Protein AF-A0A1R4EZK6-F1 (afdb_monomer)

Radius of gyration: 29.75 Å; Cα contacts (8 Å, |Δi|>4): 148; chains: 1; bounding box: 50×52×102 Å

Foldseek 3Di:
DDDDDDDPVPPPPDPPPDDPPDDDDPVLVVVLLVLLLVLLLVLLVQLLVQQPDDDPPDSVSLVVSLVSLLVSLLVSVLRHPLVSLVVQQVVSLVNNVCCQCDPPPRDRSQPPDPSSVSSSNSRNVSSVSSSPDDPVVNDPPDPPPPDPVVVVVVVVVVPPPPDDDDDD

Structure (mmCIF, N/CA/C/O backbone):
data_AF-A0A1R4EZK6-F1
#
_entry.id   AF-A0A1R4EZK6-F1
#
loop_
_atom_site.group_PDB
_atom_site.id
_atom_site.type_symbol
_atom_site.label_atom_id
_atom_site.label_alt_id
_atom_site.label_comp_id
_atom_site.label_asym_id
_atom_site.label_entity_id
_atom_site.label_seq_id
_atom_site.pdbx_PDB_ins_code
_atom_site.Cartn_x
_atom_site.Cartn_y
_atom_site.Cartn_z
_atom_site.occupancy
_atom_site.B_iso_or_equiv
_atom_site.auth_seq_id
_atom_site.auth_comp_id
_atom_site.auth_asym_id
_atom_site.auth_atom_id
_atom_site.pdbx_PDB_model_num
ATOM 1 N N . MET A 1 1 ? -15.844 2.586 77.040 1.00 46.09 1 MET A N 1
ATOM 2 C CA . MET A 1 1 ? -14.804 2.397 76.003 1.00 46.09 1 MET A CA 1
ATOM 3 C C . MET A 1 1 ? -15.143 1.120 75.261 1.00 46.09 1 MET A C 1
ATOM 5 O O . MET A 1 1 ? -14.785 0.048 75.721 1.00 46.09 1 MET A O 1
ATOM 9 N N . GLU A 1 2 ? -15.892 1.224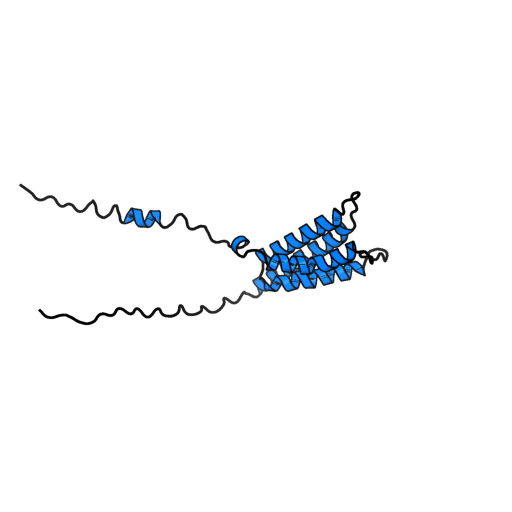 74.169 1.00 50.31 2 GLU A N 1
ATOM 10 C CA . GLU A 1 2 ? -16.394 0.065 73.429 1.00 50.31 2 GLU A CA 1
ATOM 11 C C . GLU A 1 2 ? -16.052 0.295 71.957 1.00 50.31 2 GLU A C 1
ATOM 13 O O . GLU A 1 2 ? -16.548 1.224 71.321 1.00 50.31 2 GLU A O 1
ATOM 18 N N . ARG A 1 3 ? -15.057 -0.448 71.459 1.00 56.94 3 ARG A N 1
ATOM 19 C CA . ARG A 1 3 ? -14.581 -0.340 70.078 1.00 56.94 3 ARG A CA 1
ATOM 20 C C . ARG A 1 3 ? -15.549 -1.111 69.189 1.00 56.94 3 ARG A C 1
ATOM 22 O O . ARG A 1 3 ? -15.630 -2.328 69.291 1.00 56.94 3 ARG A O 1
ATOM 29 N N . SER A 1 4 ? -16.253 -0.388 68.325 1.00 63.69 4 SER A N 1
ATOM 30 C CA . SER A 1 4 ? -17.093 -0.943 67.265 1.00 63.69 4 SER A CA 1
ATOM 31 C C . SER A 1 4 ? -16.211 -1.568 66.173 1.00 63.69 4 SER A C 1
ATOM 33 O O . SER A 1 4 ? -15.374 -0.858 65.605 1.00 63.69 4 SER A O 1
ATOM 35 N N . PRO A 1 5 ? -16.342 -2.873 65.876 1.00 66.88 5 PRO A N 1
ATOM 36 C CA . PRO A 1 5 ? -15.685 -3.487 64.739 1.00 66.88 5 PRO A CA 1
ATOM 37 C C . PRO A 1 5 ? -16.647 -3.556 63.545 1.00 66.88 5 PRO A C 1
ATOM 39 O O . PRO A 1 5 ? -17.819 -3.895 63.686 1.00 66.88 5 PRO A O 1
ATOM 42 N N . GLY A 1 6 ? -16.112 -3.324 62.348 1.00 63.56 6 GLY A N 1
ATOM 43 C CA . GLY A 1 6 ? -16.688 -3.887 61.128 1.00 63.56 6 GLY A CA 1
ATOM 44 C C . GLY A 1 6 ? -17.491 -2.924 60.262 1.00 63.56 6 GLY A C 1
ATOM 45 O O . GLY A 1 6 ? -18.719 -2.915 60.266 1.00 63.56 6 GLY A O 1
ATOM 46 N N . ARG A 1 7 ? -16.786 -2.234 59.366 1.00 63.12 7 ARG A N 1
ATOM 47 C CA . ARG A 1 7 ? -17.284 -2.056 57.999 1.00 63.12 7 ARG A CA 1
ATOM 48 C C . ARG A 1 7 ? -16.101 -2.015 57.050 1.00 63.12 7 ARG A C 1
ATOM 50 O O . ARG A 1 7 ? -15.662 -0.966 56.593 1.00 63.12 7 ARG A O 1
ATOM 57 N N . ASP A 1 8 ? -15.579 -3.208 56.808 1.00 56.78 8 ASP A N 1
ATOM 58 C CA . ASP A 1 8 ? -14.656 -3.478 55.721 1.00 56.78 8 ASP A CA 1
ATOM 59 C C . ASP A 1 8 ? -15.461 -3.344 54.422 1.00 56.78 8 ASP A C 1
ATOM 61 O O . ASP A 1 8 ? -16.138 -4.261 53.956 1.00 56.78 8 ASP A O 1
ATOM 65 N N . GLY A 1 9 ? -15.514 -2.115 53.911 1.00 56.22 9 GLY A N 1
ATOM 66 C CA . GLY A 1 9 ? -16.151 -1.753 52.654 1.00 56.22 9 GLY A CA 1
ATOM 67 C C . GLY A 1 9 ? -15.312 -2.234 51.480 1.00 56.22 9 GLY A C 1
ATOM 68 O O . GLY A 1 9 ? -14.912 -1.429 50.641 1.00 56.22 9 GLY A O 1
ATOM 69 N N . SER A 1 10 ? -15.054 -3.541 51.425 1.00 54.91 10 SER A N 1
ATOM 70 C CA . SER A 1 10 ? -14.530 -4.228 50.254 1.00 54.91 10 SER A CA 1
ATOM 71 C C . SER A 1 10 ? -15.614 -4.181 49.180 1.00 54.91 10 SER A C 1
ATOM 73 O O . SER A 1 10 ? -16.432 -5.085 49.013 1.00 54.91 10 SER A O 1
ATOM 75 N N . ARG A 1 11 ? -15.681 -3.041 48.484 1.00 58.78 11 ARG A N 1
ATOM 76 C CA . ARG A 1 11 ? -16.341 -2.936 47.188 1.00 58.78 11 ARG A CA 1
ATOM 77 C C . ARG A 1 11 ? -15.566 -3.864 46.272 1.00 58.78 11 ARG A C 1
ATOM 79 O O . ARG A 1 11 ? -14.567 -3.459 45.684 1.00 58.78 11 ARG A O 1
ATOM 86 N N . ALA A 1 12 ? -16.016 -5.114 46.209 1.00 57.38 12 ALA A N 1
ATOM 87 C CA . ALA A 1 12 ? -15.625 -6.060 45.189 1.00 57.38 12 ALA A CA 1
ATOM 88 C C . ALA A 1 12 ? -15.692 -5.321 43.850 1.00 57.38 12 ALA A C 1
ATOM 90 O O . ALA A 1 12 ? -16.763 -4.911 43.396 1.00 57.38 12 ALA A O 1
ATOM 91 N N . HIS A 1 13 ? -14.517 -5.054 43.288 1.00 57.34 13 HIS A N 1
ATOM 92 C CA . HIS A 1 13 ? -14.359 -4.496 41.964 1.00 57.34 13 HIS A CA 1
ATOM 93 C C . HIS A 1 13 ? -14.877 -5.577 41.019 1.00 57.34 13 HIS A C 1
ATOM 95 O O . HIS A 1 13 ? -14.152 -6.508 40.677 1.00 57.34 13 HIS A O 1
ATOM 101 N N . ALA A 1 14 ? -16.177 -5.532 40.719 1.00 59.84 14 ALA A N 1
ATOM 102 C CA . ALA A 1 14 ? -16.771 -6.405 39.727 1.00 59.84 14 ALA A CA 1
ATOM 103 C C . ALA A 1 14 ? -15.928 -6.235 38.455 1.00 59.84 14 ALA A C 1
ATOM 105 O O . ALA A 1 14 ? -15.780 -5.091 38.009 1.00 59.84 14 ALA A O 1
ATOM 106 N N . PRO A 1 15 ? -15.313 -7.306 37.914 1.00 60.03 15 PRO A N 1
ATOM 107 C CA . PRO A 1 15 ? -14.584 -7.199 36.664 1.00 60.03 15 PRO A CA 1
ATOM 108 C C . PRO A 1 15 ? -15.582 -6.648 35.657 1.00 60.03 15 PRO A C 1
ATOM 110 O O . PRO A 1 15 ? -16.639 -7.246 35.452 1.00 60.03 15 PRO A O 1
ATOM 113 N N . ALA A 1 16 ? -15.302 -5.446 35.149 1.00 63.72 16 ALA A N 1
ATOM 114 C CA . ALA A 1 16 ? -16.116 -4.793 34.142 1.00 63.72 16 ALA A CA 1
ATOM 115 C C . ALA A 1 16 ? -16.324 -5.815 33.025 1.00 63.72 16 ALA A C 1
ATOM 117 O O . ALA A 1 16 ? -15.372 -6.165 32.333 1.00 63.72 16 ALA A O 1
ATOM 118 N N . GLY A 1 17 ? -17.534 -6.377 32.968 1.00 56.88 17 GLY A N 1
ATOM 119 C CA . GLY A 1 17 ? -17.842 -7.494 32.095 1.00 56.88 17 GLY A CA 1
ATOM 120 C C . GLY A 1 17 ? -17.465 -7.124 30.674 1.00 56.88 17 GLY A C 1
ATOM 121 O O . GLY A 1 17 ? -17.820 -6.039 30.210 1.00 56.88 17 GLY A O 1
ATOM 122 N N . ASP A 1 18 ? -16.720 -8.016 30.026 1.00 61.59 18 ASP A N 1
ATOM 123 C CA . ASP A 1 18 ? -16.338 -7.912 28.627 1.00 61.59 18 ASP A CA 1
ATOM 124 C C . ASP A 1 18 ? -17.599 -7.687 27.793 1.00 61.59 18 ASP A C 1
ATOM 126 O O . ASP A 1 18 ? -18.355 -8.616 27.493 1.00 61.59 18 ASP A O 1
ATOM 130 N N . ALA A 1 19 ? -17.866 -6.424 27.458 1.00 63.03 19 ALA A N 1
ATOM 131 C CA . ALA A 1 19 ? -18.952 -6.085 26.564 1.00 63.03 19 ALA A CA 1
ATOM 132 C C . ALA A 1 19 ? -18.733 -6.881 25.266 1.00 63.03 19 ALA A C 1
ATOM 134 O O . ALA A 1 19 ? -17.626 -6.852 24.713 1.00 63.03 19 ALA A O 1
ATOM 135 N N . PRO A 1 20 ? -19.741 -7.627 24.782 1.00 62.25 20 PRO A N 1
ATOM 136 C CA . PRO A 1 20 ? -19.570 -8.473 23.614 1.00 62.25 20 PRO A CA 1
ATOM 137 C C . PRO A 1 20 ? -19.099 -7.623 22.426 1.00 62.25 20 PRO A C 1
ATOM 139 O O . PRO A 1 20 ? -19.583 -6.501 22.247 1.00 62.25 20 PRO A O 1
ATOM 142 N N . PRO A 1 21 ? -18.162 -8.126 21.600 1.00 67.12 21 PRO A N 1
ATOM 143 C CA . PRO A 1 21 ? -17.622 -7.358 20.489 1.00 67.12 21 PRO A CA 1
ATOM 144 C C . PRO A 1 21 ? -18.764 -6.926 19.567 1.00 67.12 21 PRO A C 1
AT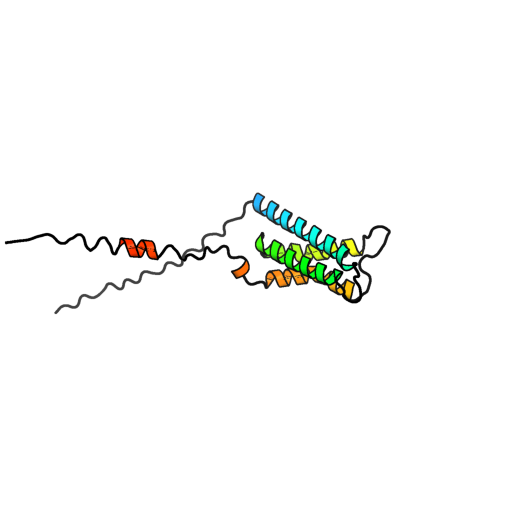OM 146 O O . PRO A 1 21 ? -19.491 -7.768 19.030 1.00 67.12 21 PRO A O 1
ATOM 149 N N . VAL A 1 22 ? -18.918 -5.612 19.385 1.00 76.31 22 VAL A N 1
ATOM 150 C CA . VAL A 1 22 ? -19.927 -5.027 18.495 1.00 76.31 22 VAL A CA 1
ATOM 151 C C . VAL A 1 22 ? -19.718 -5.606 17.095 1.00 76.31 22 VAL A C 1
ATOM 153 O O . VAL A 1 22 ? -18.690 -5.388 16.447 1.00 76.31 22 VAL A O 1
ATOM 156 N N . ARG A 1 23 ? -20.669 -6.421 16.631 1.00 75.81 23 ARG A N 1
ATOM 157 C CA . ARG A 1 23 ? -20.596 -7.056 15.313 1.00 75.81 23 ARG A CA 1
ATOM 158 C C . ARG A 1 23 ? -20.860 -6.001 14.241 1.00 75.81 23 ARG A C 1
ATOM 160 O O . ARG A 1 23 ? -21.993 -5.562 14.093 1.00 75.81 23 ARG A O 1
ATOM 167 N N . ARG A 1 24 ? -19.830 -5.655 13.460 1.00 79.94 24 ARG A N 1
ATOM 168 C CA . ARG A 1 24 ? -19.968 -4.802 12.265 1.00 79.94 24 ARG A CA 1
ATOM 169 C C . ARG A 1 24 ? -21.039 -5.338 11.317 1.00 79.94 24 ARG A C 1
ATOM 171 O O . ARG A 1 24 ? -21.040 -6.540 11.009 1.00 79.94 24 ARG A O 1
ATOM 178 N N . GLY A 1 25 ? -21.904 -4.443 10.844 1.00 89.38 25 GLY A N 1
ATOM 179 C CA . GLY A 1 25 ? -22.975 -4.756 9.901 1.00 89.38 25 GLY A CA 1
ATOM 180 C C . GLY A 1 25 ? -22.436 -5.206 8.538 1.00 89.38 25 GLY A C 1
ATOM 181 O O . GLY A 1 25 ? -21.282 -4.959 8.186 1.00 89.38 25 GLY A O 1
ATOM 182 N N . ARG A 1 26 ? -23.271 -5.876 7.732 1.00 90.44 26 ARG A N 1
ATOM 183 C CA . ARG A 1 26 ? -22.872 -6.348 6.389 1.00 90.44 26 ARG A CA 1
ATOM 184 C C . ARG A 1 26 ? -22.443 -5.191 5.472 1.00 90.44 26 ARG A C 1
ATOM 186 O O . ARG A 1 26 ? -21.470 -5.348 4.744 1.00 90.44 26 ARG A O 1
ATOM 193 N N . GLY A 1 27 ? -23.124 -4.044 5.545 1.00 91.38 27 GLY A N 1
ATOM 194 C CA . GLY A 1 27 ? -22.809 -2.854 4.743 1.00 91.38 27 GLY A CA 1
ATOM 195 C C . GLY A 1 27 ? -21.428 -2.265 5.044 1.00 91.38 27 GLY A C 1
ATOM 196 O O . GLY A 1 27 ? -20.668 -1.998 4.120 1.00 91.38 27 GLY A O 1
ATOM 197 N N . GLU A 1 28 ? -21.057 -2.162 6.323 1.00 90.00 28 GLU A N 1
ATOM 198 C CA . GLU A 1 28 ? -19.734 -1.671 6.742 1.00 90.00 28 GLU A CA 1
ATOM 199 C C . GLU A 1 28 ? -18.605 -2.553 6.211 1.00 90.00 28 GLU A C 1
ATOM 201 O O . GLU A 1 28 ? -17.591 -2.046 5.745 1.00 90.00 28 GLU A O 1
ATOM 206 N N . ARG A 1 29 ? -18.792 -3.880 6.224 1.00 91.44 29 ARG A N 1
ATOM 207 C CA . ARG A 1 29 ? -17.802 -4.812 5.666 1.00 91.44 29 ARG A CA 1
ATOM 208 C C . ARG A 1 29 ? -17.650 -4.662 4.156 1.00 91.44 29 ARG A C 1
ATOM 210 O O . ARG A 1 29 ? -16.538 -4.760 3.656 1.00 91.44 29 ARG A O 1
ATOM 217 N N . ILE A 1 30 ? -18.752 -4.455 3.433 1.00 95.06 30 ILE A N 1
ATOM 218 C CA . ILE A 1 30 ? -18.710 -4.245 1.980 1.00 95.06 30 ILE A CA 1
ATOM 219 C C . ILE A 1 30 ? -17.957 -2.953 1.665 1.00 95.06 30 ILE A C 1
ATOM 221 O O . ILE A 1 30 ? -17.070 -2.968 0.817 1.00 95.06 30 ILE A O 1
ATOM 225 N N . LEU A 1 31 ? -18.265 -1.866 2.377 1.00 94.94 31 LEU A N 1
ATOM 226 C CA . LEU A 1 31 ? -17.559 -0.597 2.222 1.00 94.94 31 LEU A CA 1
ATOM 227 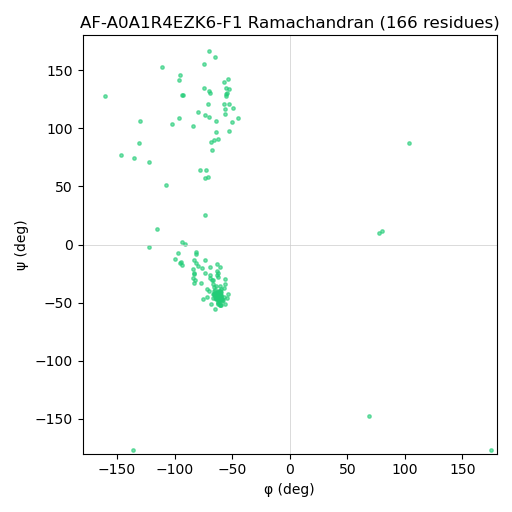C C . LEU A 1 31 ? -16.068 -0.744 2.552 1.00 94.94 31 LEU A C 1
ATOM 229 O O . LEU A 1 31 ? -15.231 -0.283 1.785 1.00 94.94 31 LEU A O 1
ATOM 233 N N . GLU A 1 32 ? -15.735 -1.433 3.645 1.00 94.44 32 GLU A N 1
ATOM 234 C CA . GLU A 1 32 ? -14.353 -1.722 4.036 1.00 94.44 32 GLU A CA 1
ATOM 235 C C . GLU A 1 32 ? -13.595 -2.446 2.917 1.00 94.44 32 GLU A C 1
ATOM 237 O O . GLU A 1 32 ? -12.528 -2.000 2.501 1.00 94.44 32 GLU A O 1
ATOM 242 N N . VAL A 1 33 ? -14.166 -3.528 2.380 1.00 95.69 33 VAL A N 1
ATOM 243 C CA . VAL A 1 33 ? -13.567 -4.273 1.264 1.00 95.69 33 VAL A CA 1
ATOM 244 C C . VAL A 1 33 ? -13.426 -3.391 0.024 1.00 95.69 33 VAL A C 1
ATOM 246 O O . VAL A 1 33 ? -12.369 -3.402 -0.602 1.00 95.69 33 VAL A O 1
ATOM 249 N N . ALA A 1 34 ? -14.449 -2.607 -0.321 1.00 96.75 34 ALA A N 1
ATOM 250 C CA . ALA A 1 34 ? -14.423 -1.729 -1.487 1.00 96.75 34 ALA A CA 1
ATOM 251 C C . ALA A 1 34 ? -13.316 -0.668 -1.384 1.00 96.75 34 ALA A C 1
ATOM 253 O O . ALA A 1 34 ? -12.567 -0.475 -2.341 1.00 96.75 34 ALA A O 1
ATOM 254 N N . VAL A 1 35 ? -13.167 -0.032 -0.217 1.00 96.06 35 VAL A N 1
ATOM 255 C CA . VAL A 1 35 ? -12.098 0.942 0.052 1.00 96.06 35 VAL A CA 1
ATOM 256 C C . VAL A 1 35 ? -10.728 0.290 -0.099 1.00 96.06 35 VAL A C 1
ATOM 258 O O . VAL A 1 35 ? -9.868 0.838 -0.783 1.00 96.06 35 VAL A O 1
ATOM 261 N N . VAL A 1 36 ? -10.526 -0.894 0.487 1.00 97.12 36 VAL A N 1
ATOM 262 C CA . VAL A 1 36 ? -9.246 -1.616 0.398 1.00 97.12 36 VAL A CA 1
ATOM 263 C C . VAL A 1 36 ? -8.916 -1.940 -1.048 1.00 97.12 36 VAL A C 1
ATOM 265 O O . VAL A 1 36 ? -7.839 -1.585 -1.510 1.00 97.12 36 VAL A O 1
ATOM 268 N N . VAL A 1 37 ? -9.845 -2.561 -1.778 1.00 97.81 37 VAL A N 1
ATOM 269 C CA . VAL A 1 37 ? -9.643 -2.937 -3.183 1.00 97.81 37 VAL A CA 1
ATOM 270 C C . VAL A 1 37 ? -9.314 -1.710 -4.030 1.00 97.81 37 VAL A C 1
ATOM 272 O O . VAL A 1 37 ? -8.341 -1.737 -4.781 1.00 97.81 37 VAL A O 1
ATOM 275 N N . LEU A 1 38 ? -10.078 -0.624 -3.880 1.00 97.94 38 LEU A N 1
ATOM 276 C CA . LEU A 1 38 ? -9.867 0.606 -4.637 1.00 97.94 38 LEU A CA 1
ATOM 277 C C . LEU A 1 38 ? -8.480 1.200 -4.369 1.00 97.94 38 LEU A C 1
ATOM 279 O O . LEU A 1 38 ? -7.726 1.455 -5.307 1.00 97.94 38 LEU A O 1
ATOM 283 N N . VAL A 1 39 ? -8.124 1.387 -3.095 1.00 97.50 39 VAL A N 1
ATOM 284 C CA . VAL A 1 39 ? -6.826 1.956 -2.711 1.00 97.50 39 VAL A CA 1
ATOM 285 C C . VAL A 1 39 ? -5.685 1.048 -3.170 1.00 97.50 39 VAL A C 1
ATOM 287 O O . VAL A 1 39 ? -4.699 1.541 -3.712 1.00 97.50 39 VAL A O 1
ATOM 290 N N . THR A 1 40 ? -5.816 -0.271 -3.021 1.00 97.56 40 THR A N 1
ATOM 291 C CA . THR A 1 40 ? -4.817 -1.243 -3.477 1.00 97.56 40 THR A CA 1
ATOM 292 C C . THR A 1 40 ? -4.578 -1.159 -4.978 1.00 97.56 40 THR A C 1
ATOM 294 O O . THR A 1 40 ? -3.427 -1.033 -5.390 1.00 97.56 40 THR A O 1
ATOM 297 N N . VAL A 1 41 ? -5.635 -1.214 -5.793 1.00 97.00 41 VAL A N 1
ATOM 298 C CA . VAL A 1 41 ? -5.516 -1.201 -7.258 1.00 97.00 41 VAL A CA 1
ATOM 299 C C . VAL A 1 41 ? -4.920 0.115 -7.741 1.00 97.00 41 VAL A C 1
ATOM 301 O O . VAL A 1 41 ? -3.997 0.095 -8.553 1.00 97.00 41 VAL A O 1
ATOM 304 N N . LEU A 1 42 ? -5.396 1.249 -7.218 1.00 97.00 42 LEU A N 1
ATOM 305 C CA . LEU A 1 42 ? -4.869 2.557 -7.596 1.00 97.00 42 LEU A CA 1
ATOM 306 C C . LEU A 1 42 ? -3.392 2.677 -7.224 1.00 97.00 42 LEU A C 1
ATOM 308 O O . LEU A 1 42 ? -2.567 2.990 -8.073 1.00 97.00 42 LEU A O 1
ATOM 312 N N . VAL A 1 43 ? -3.028 2.380 -5.979 1.00 97.25 43 VAL A N 1
ATOM 313 C CA . VAL A 1 43 ? -1.651 2.564 -5.510 1.00 97.25 43 VAL A CA 1
ATOM 314 C C . VAL A 1 43 ? -0.680 1.611 -6.209 1.00 97.25 43 VAL A C 1
ATOM 316 O O . VAL A 1 43 ? 0.361 2.057 -6.693 1.00 97.25 43 VAL A O 1
ATOM 319 N N . ALA A 1 44 ? -1.025 0.325 -6.326 1.00 94.81 44 ALA A N 1
ATOM 320 C CA . ALA A 1 44 ? -0.192 -0.647 -7.031 1.00 94.81 44 ALA A CA 1
ATOM 321 C C . ALA A 1 44 ? -0.085 -0.326 -8.528 1.00 94.81 44 ALA A C 1
ATOM 323 O O . ALA A 1 44 ? 1.009 -0.376 -9.090 1.00 94.81 44 ALA A O 1
ATOM 324 N N . GLY A 1 45 ? -1.197 0.038 -9.173 1.00 92.56 45 GLY A N 1
ATOM 325 C CA . GLY A 1 45 ? -1.238 0.378 -10.594 1.00 92.56 45 GLY A CA 1
ATOM 326 C C . GLY A 1 45 ? -0.436 1.639 -10.911 1.00 92.56 45 GLY A C 1
ATOM 327 O O . GLY A 1 45 ? 0.497 1.588 -11.712 1.00 92.56 45 GLY A O 1
ATOM 328 N N . LEU A 1 46 ? -0.735 2.756 -10.236 1.00 92.75 46 LEU A N 1
ATOM 329 C CA . LEU A 1 46 ? -0.010 4.016 -10.428 1.00 92.75 46 LEU A CA 1
ATOM 330 C C . LEU A 1 46 ? 1.471 3.874 -10.086 1.00 92.75 46 LEU A C 1
ATOM 332 O O . LEU A 1 46 ? 2.309 4.356 -10.841 1.00 92.75 46 LEU A O 1
ATOM 336 N N . GLY A 1 47 ? 1.814 3.184 -8.998 1.00 92.00 47 GLY A N 1
ATOM 337 C CA . GLY A 1 47 ? 3.208 2.939 -8.648 1.00 92.00 47 GLY A CA 1
ATOM 338 C C . GLY A 1 47 ? 3.940 2.083 -9.690 1.00 92.00 47 GLY A C 1
ATOM 339 O O . GLY A 1 47 ? 5.091 2.360 -10.017 1.00 92.00 47 GLY A O 1
ATOM 340 N N . THR A 1 48 ? 3.254 1.112 -10.303 1.00 90.25 48 THR A N 1
ATOM 341 C CA . THR A 1 48 ? 3.823 0.298 -11.390 1.00 90.25 48 THR A CA 1
ATOM 342 C C . THR A 1 48 ? 4.039 1.111 -12.668 1.00 90.25 48 THR A C 1
ATOM 344 O O . THR A 1 48 ? 4.987 0.856 -13.400 1.00 90.25 48 THR A O 1
ATOM 347 N N . VAL A 1 49 ? 3.254 2.153 -12.927 1.00 87.00 49 VAL A N 1
ATOM 348 C CA . VAL A 1 49 ? 3.568 3.095 -14.015 1.00 87.00 49 VAL A CA 1
ATOM 349 C C . VAL A 1 49 ? 4.715 4.024 -13.605 1.00 87.00 49 VAL A C 1
ATOM 351 O O . VAL A 1 49 ? 5.682 4.198 -14.346 1.00 87.00 49 VAL A O 1
ATOM 354 N N . ALA A 1 50 ? 4.642 4.584 -12.398 1.00 87.19 50 ALA A N 1
ATOM 355 C CA . ALA A 1 50 ? 5.570 5.592 -11.908 1.00 87.19 50 ALA A CA 1
ATOM 356 C C . ALA A 1 50 ? 6.995 5.061 -11.710 1.00 87.19 50 ALA A C 1
ATOM 358 O O . ALA A 1 50 ? 7.939 5.800 -11.965 1.00 87.19 50 ALA A O 1
ATOM 359 N N . HIS A 1 51 ? 7.187 3.795 -11.317 1.00 83.50 51 HIS A N 1
ATOM 360 C CA . HIS A 1 51 ? 8.528 3.249 -11.060 1.00 83.50 51 HIS A CA 1
ATOM 361 C C . HIS A 1 51 ? 9.431 3.216 -12.305 1.00 83.50 51 HIS A C 1
ATOM 363 O O . HIS A 1 51 ? 10.650 3.112 -12.167 1.00 83.50 51 HIS A O 1
ATOM 369 N N . ARG A 1 52 ? 8.840 3.337 -13.504 1.00 81.31 52 ARG A N 1
ATOM 370 C CA . ARG A 1 52 ? 9.553 3.447 -14.783 1.00 81.31 52 ARG A CA 1
ATOM 371 C C . ARG A 1 52 ? 10.018 4.863 -15.107 1.00 81.31 52 ARG A C 1
ATOM 373 O O . ARG A 1 52 ? 10.800 5.031 -16.036 1.00 81.31 52 ARG A O 1
ATOM 380 N N . LEU A 1 53 ? 9.531 5.875 -14.391 1.00 83.75 53 LEU A N 1
ATOM 381 C CA . LEU A 1 53 ? 9.908 7.261 -14.638 1.00 83.75 53 LEU A CA 1
ATOM 382 C C . LEU A 1 53 ? 11.363 7.476 -14.224 1.00 83.75 53 LEU A C 1
ATOM 384 O O . LEU A 1 53 ? 11.709 7.477 -13.038 1.00 83.75 53 LEU A O 1
ATOM 388 N N . GLU A 1 54 ? 12.211 7.669 -15.228 1.00 78.06 54 GLU A N 1
ATOM 389 C CA . GLU A 1 54 ? 13.601 8.059 -15.047 1.00 78.06 54 GLU A CA 1
ATOM 390 C C . GLU A 1 54 ? 13.701 9.585 -15.101 1.00 78.06 54 GLU A C 1
ATOM 392 O O . GLU A 1 54 ? 13.168 10.245 -15.991 1.00 78.06 54 GLU A O 1
ATOM 397 N N . SER A 1 55 ? 14.345 10.173 -14.100 1.00 76.50 55 SER A N 1
ATOM 398 C CA . SER A 1 55 ? 14.542 11.619 -13.998 1.00 76.50 55 SER A CA 1
ATOM 399 C C . SER A 1 55 ? 15.986 11.871 -13.587 1.00 76.50 55 SER A C 1
ATOM 401 O O . SER A 1 55 ? 16.295 12.157 -12.432 1.00 76.50 55 SER A O 1
ATOM 403 N N . GLY A 1 56 ? 16.891 11.685 -14.550 1.00 76.62 56 GLY A N 1
ATOM 404 C CA . GLY A 1 56 ? 18.332 11.793 -14.334 1.00 76.62 56 GLY A CA 1
ATOM 405 C C . GLY A 1 56 ? 18.895 10.656 -13.462 1.00 76.62 56 GLY A C 1
ATOM 406 O O . GLY A 1 56 ? 18.391 9.536 -13.520 1.00 76.62 56 GLY A O 1
ATOM 407 N N . PRO A 1 57 ? 19.946 10.909 -12.656 1.00 80.06 57 PRO A N 1
ATOM 408 C CA . PRO A 1 57 ? 20.616 9.873 -11.860 1.00 80.06 57 PRO A CA 1
ATOM 409 C C . PRO A 1 57 ? 19.807 9.414 -10.638 1.00 80.06 57 PRO A C 1
ATOM 411 O O . PRO A 1 57 ? 20.139 8.404 -10.020 1.00 80.06 57 PRO A O 1
ATOM 414 N N . VAL A 1 58 ? 18.760 10.154 -10.262 1.00 78.56 58 VAL A N 1
ATOM 415 C CA . VAL A 1 58 ? 17.932 9.845 -9.095 1.00 78.56 58 VAL A CA 1
ATOM 416 C C . VAL A 1 58 ? 16.733 9.005 -9.541 1.00 78.56 58 VAL A C 1
ATOM 418 O O . VAL A 1 58 ? 16.002 9.420 -10.443 1.00 78.56 58 VAL A O 1
ATOM 421 N N . PRO A 1 59 ? 16.462 7.851 -8.906 1.00 84.69 59 PRO A N 1
ATOM 422 C CA . PRO A 1 59 ? 15.325 7.010 -9.261 1.00 84.69 59 PRO A CA 1
ATOM 423 C C . PRO A 1 59 ? 14.017 7.593 -8.690 1.00 84.69 59 PRO A C 1
ATOM 425 O O . PRO A 1 59 ? 13.383 6.997 -7.826 1.00 84.69 59 PRO A O 1
ATOM 428 N N . LEU A 1 60 ? 13.595 8.779 -9.137 1.00 88.75 60 LEU A N 1
ATOM 429 C CA . LEU A 1 60 ? 12.413 9.461 -8.590 1.00 88.75 60 LEU A CA 1
ATOM 430 C C . LEU A 1 60 ? 11.146 8.606 -8.683 1.00 88.75 60 LEU A C 1
ATOM 432 O O . LEU A 1 60 ? 10.363 8.583 -7.735 1.00 88.75 60 LEU A O 1
ATOM 436 N N . GLY A 1 61 ? 10.983 7.847 -9.769 1.00 89.88 61 GLY A N 1
ATOM 437 C CA . GLY A 1 61 ? 9.854 6.941 -9.947 1.00 89.88 61 GLY A CA 1
ATOM 438 C C . GLY A 1 61 ? 9.681 5.939 -8.803 1.00 89.88 61 GLY A C 1
ATOM 439 O O . GLY A 1 61 ? 8.577 5.789 -8.277 1.00 89.88 61 GLY A O 1
ATOM 440 N N . ILE A 1 62 ? 10.770 5.289 -8.363 1.00 90.88 62 ILE A N 1
ATOM 441 C CA . ILE A 1 62 ? 10.692 4.309 -7.268 1.00 90.88 62 ILE A CA 1
ATOM 442 C C . ILE A 1 62 ? 10.410 4.990 -5.930 1.00 90.88 62 ILE A C 1
ATOM 444 O O . ILE A 1 62 ? 9.612 4.487 -5.145 1.00 90.88 62 ILE A O 1
ATOM 448 N N . LEU A 1 63 ? 11.019 6.152 -5.678 1.00 92.94 63 LEU A N 1
ATOM 449 C CA . LEU A 1 63 ? 10.818 6.895 -4.434 1.00 92.94 63 LEU A CA 1
ATOM 450 C C . LEU A 1 63 ? 9.362 7.347 -4.298 1.00 92.94 63 LEU A C 1
ATOM 452 O O . LEU A 1 63 ? 8.745 7.124 -3.258 1.00 92.94 63 LEU A O 1
ATOM 456 N N . LEU A 1 64 ? 8.793 7.912 -5.365 1.00 92.62 64 LEU A N 1
ATOM 457 C CA . LEU A 1 64 ? 7.386 8.306 -5.407 1.00 92.62 64 LEU A CA 1
ATOM 458 C C . LEU A 1 64 ? 6.462 7.095 -5.251 1.00 92.62 64 LEU A C 1
ATOM 460 O O . LEU A 1 64 ? 5.493 7.169 -4.499 1.00 92.62 64 LEU A O 1
ATOM 464 N N . GLY A 1 65 ? 6.786 5.970 -5.895 1.00 93.88 65 GLY A N 1
ATOM 465 C CA . GLY A 1 65 ? 6.046 4.720 -5.734 1.00 93.88 65 GLY A CA 1
ATOM 466 C C . GLY A 1 65 ? 6.040 4.218 -4.286 1.00 93.88 65 GLY A C 1
ATOM 467 O O . GLY A 1 65 ? 4.985 3.859 -3.767 1.00 93.88 65 GLY A O 1
ATOM 468 N N . ILE A 1 66 ? 7.194 4.224 -3.609 1.00 95.56 66 ILE A N 1
ATOM 469 C CA . ILE A 1 66 ? 7.320 3.806 -2.203 1.00 95.56 66 ILE A CA 1
ATOM 470 C C . ILE A 1 66 ? 6.520 4.735 -1.289 1.00 95.56 66 ILE A C 1
ATOM 472 O O . ILE A 1 66 ? 5.764 4.262 -0.440 1.00 95.56 66 ILE A O 1
ATOM 476 N N . VAL A 1 67 ? 6.650 6.051 -1.470 1.00 96.69 67 VAL A N 1
ATOM 477 C CA . VAL A 1 67 ? 5.894 7.045 -0.694 1.00 96.69 67 VAL A CA 1
ATOM 478 C C . VAL A 1 67 ? 4.392 6.848 -0.887 1.00 96.69 67 VAL A C 1
ATOM 480 O O . VAL A 1 67 ? 3.642 6.853 0.092 1.00 96.69 67 VAL A O 1
ATOM 483 N N . LEU A 1 68 ? 3.951 6.613 -2.125 1.00 96.94 68 LEU A N 1
ATOM 484 C CA . LEU A 1 68 ? 2.554 6.338 -2.442 1.00 96.94 68 LEU A CA 1
ATOM 485 C C . LEU A 1 68 ? 2.067 5.037 -1.782 1.00 96.94 68 LEU A C 1
ATOM 487 O O . LEU A 1 68 ? 0.989 5.028 -1.190 1.00 96.94 68 LEU A O 1
ATOM 491 N N . ALA A 1 69 ? 2.865 3.966 -1.820 1.00 97.75 69 ALA A N 1
ATOM 492 C CA . ALA A 1 69 ? 2.555 2.689 -1.176 1.00 97.75 69 ALA A CA 1
ATOM 493 C C . ALA A 1 69 ? 2.420 2.817 0.346 1.00 97.75 69 ALA A C 1
ATOM 495 O O . ALA A 1 69 ? 1.432 2.376 0.932 1.00 97.75 69 ALA A O 1
ATOM 496 N N . VAL A 1 70 ? 3.373 3.476 1.007 1.00 97.94 70 VAL A N 1
ATOM 497 C CA . VAL A 1 70 ? 3.303 3.699 2.458 1.00 97.94 70 VAL A CA 1
ATOM 498 C C . VAL A 1 70 ? 2.090 4.559 2.812 1.00 97.94 70 VAL A C 1
ATOM 500 O O . VAL A 1 70 ? 1.342 4.213 3.726 1.00 97.94 70 VAL A O 1
ATOM 503 N N . SER A 1 71 ? 1.838 5.627 2.053 1.00 97.88 71 SER A N 1
ATOM 504 C CA . SER A 1 71 ? 0.673 6.496 2.259 1.00 97.88 71 SER A CA 1
ATOM 505 C C . SER A 1 71 ? -0.644 5.736 2.077 1.00 97.88 71 SER A C 1
ATOM 507 O O . SER A 1 71 ? -1.550 5.876 2.895 1.00 97.88 71 SER A O 1
ATOM 509 N N . GLY A 1 72 ? -0.738 4.874 1.058 1.00 97.62 72 GLY A N 1
ATOM 510 C CA . GLY A 1 72 ? -1.891 4.004 0.830 1.00 97.62 72 GLY A CA 1
ATOM 511 C C . GLY A 1 72 ? -2.115 3.011 1.970 1.00 97.62 72 GLY A C 1
ATOM 512 O O . GLY A 1 72 ? -3.242 2.858 2.437 1.00 97.62 72 GLY A O 1
ATOM 513 N N . GLY A 1 73 ? -1.048 2.395 2.485 1.00 97.38 73 GLY A N 1
ATOM 514 C CA . GLY A 1 73 ? -1.121 1.516 3.653 1.00 97.38 73 GLY A CA 1
ATOM 515 C C . GLY A 1 73 ? -1.587 2.251 4.915 1.00 97.38 73 GLY A C 1
ATOM 516 O O . GLY A 1 73 ? -2.437 1.742 5.647 1.00 97.38 73 GLY A O 1
ATOM 517 N N . ILE A 1 74 ? -1.082 3.466 5.157 1.00 97.62 74 ILE A N 1
ATOM 518 C CA . ILE A 1 74 ? -1.523 4.322 6.270 1.00 97.62 74 ILE A CA 1
ATOM 519 C C . ILE A 1 74 ? -3.001 4.689 6.109 1.00 97.62 74 ILE A C 1
ATOM 521 O O . ILE A 1 74 ? -3.750 4.596 7.079 1.00 97.62 74 ILE A O 1
ATOM 525 N N . LEU A 1 75 ? -3.440 5.042 4.898 1.00 96.44 75 LEU A N 1
ATOM 526 C CA . LEU A 1 75 ? -4.837 5.364 4.607 1.00 96.44 75 LEU A CA 1
ATOM 527 C C . LEU A 1 75 ? -5.758 4.162 4.853 1.00 96.44 75 LEU A C 1
ATOM 529 O O . LEU A 1 75 ? -6.776 4.298 5.527 1.00 96.44 75 LEU A O 1
ATOM 533 N N . VAL A 1 76 ? -5.379 2.968 4.383 1.00 96.81 76 VAL A N 1
ATOM 534 C CA . VAL A 1 76 ? -6.114 1.729 4.678 1.00 96.81 76 VAL A CA 1
ATOM 535 C C . VAL A 1 76 ? -6.170 1.504 6.184 1.00 96.81 76 VAL A C 1
ATOM 537 O O . VAL A 1 76 ? -7.250 1.272 6.721 1.00 96.81 76 VAL A O 1
ATOM 540 N N . ARG A 1 77 ? -5.048 1.637 6.898 1.00 95.00 77 ARG A N 1
ATOM 541 C CA . ARG A 1 77 ? -5.030 1.493 8.357 1.00 95.00 77 ARG A CA 1
ATOM 542 C C . ARG A 1 77 ? -5.924 2.510 9.072 1.00 95.00 77 ARG A C 1
ATOM 544 O O . ARG A 1 77 ? -6.501 2.162 10.097 1.00 95.00 77 ARG A O 1
ATOM 551 N N . ALA A 1 78 ? -6.013 3.736 8.566 1.00 94.25 78 ALA A N 1
ATOM 552 C CA . ALA A 1 78 ? -6.833 4.788 9.156 1.00 94.25 78 ALA A CA 1
ATOM 553 C C . ALA A 1 78 ? -8.333 4.544 8.947 1.00 94.25 78 ALA A C 1
ATOM 555 O O . ALA A 1 78 ? -9.125 4.797 9.847 1.00 94.25 78 ALA A O 1
ATOM 556 N N . LEU A 1 79 ? -8.722 4.040 7.774 1.00 92.75 79 LEU A N 1
ATOM 557 C CA . LEU A 1 79 ? -10.130 3.902 7.392 1.00 92.75 79 LEU A CA 1
ATOM 558 C C . LEU A 1 79 ? -10.729 2.525 7.704 1.00 92.75 79 LEU A C 1
ATOM 560 O O . LEU A 1 79 ? -11.948 2.362 7.689 1.00 92.75 79 LEU A O 1
ATOM 564 N N . THR A 1 80 ? -9.895 1.509 7.934 1.00 91.94 80 THR A N 1
ATOM 565 C CA . THR A 1 80 ? -10.331 0.105 7.957 1.00 91.94 80 THR A CA 1
ATOM 566 C C . THR A 1 80 ? -9.739 -0.680 9.127 1.00 91.94 80 THR A C 1
ATOM 568 O O . THR A 1 80 ? -9.078 -0.136 10.010 1.00 91.94 80 THR A O 1
ATOM 571 N N . SER A 1 81 ? -10.024 -1.983 9.207 1.00 89.69 81 SER A N 1
ATOM 572 C CA . SER A 1 81 ? -9.431 -2.836 10.237 1.00 89.69 81 SER A CA 1
ATOM 573 C C . SER A 1 81 ? -7.960 -3.154 9.953 1.00 89.69 81 SER A C 1
ATOM 575 O O . SER A 1 81 ? -7.521 -3.249 8.814 1.00 89.69 81 SER A O 1
ATOM 577 N N . VAL A 1 82 ? -7.191 -3.465 10.999 1.00 91.38 82 VAL A N 1
ATOM 578 C CA . VAL A 1 82 ? -5.797 -3.932 10.855 1.00 91.38 82 VAL A CA 1
ATOM 579 C C . VAL A 1 82 ? -5.691 -5.179 9.960 1.00 91.38 82 VAL A C 1
ATOM 581 O O . VAL A 1 82 ? -4.690 -5.365 9.276 1.00 91.38 82 VAL A O 1
ATOM 584 N N . ARG A 1 83 ? -6.732 -6.024 9.918 1.00 93.31 83 ARG A N 1
ATOM 585 C CA . ARG A 1 83 ? -6.779 -7.224 9.062 1.00 93.31 83 ARG A CA 1
ATOM 586 C C . ARG A 1 83 ? -6.818 -6.875 7.575 1.00 93.31 83 ARG A C 1
ATOM 588 O O . ARG A 1 83 ? -6.279 -7.625 6.767 1.00 93.31 83 ARG A O 1
ATOM 595 N N . ALA A 1 84 ? -7.408 -5.737 7.220 1.00 94.69 84 ALA A N 1
ATOM 596 C CA . ALA A 1 84 ? -7.473 -5.263 5.846 1.00 94.69 84 ALA A CA 1
ATOM 597 C C . ALA A 1 84 ? -6.087 -4.973 5.240 1.00 94.69 84 ALA A C 1
ATOM 599 O O . ALA A 1 84 ? -5.922 -5.074 4.025 1.00 94.69 84 ALA A O 1
ATOM 600 N N . LEU A 1 85 ? -5.066 -4.713 6.070 1.00 96.31 85 LEU A N 1
ATOM 601 C CA . LEU A 1 85 ? -3.681 -4.543 5.613 1.00 96.31 85 LEU A CA 1
ATOM 602 C C . LEU A 1 85 ? -3.114 -5.799 4.942 1.00 96.31 85 LEU A C 1
ATOM 604 O O . LEU A 1 85 ? -2.272 -5.682 4.056 1.00 96.31 85 LEU A O 1
ATOM 608 N N . VAL A 1 86 ? -3.598 -6.990 5.310 1.00 97.12 86 VAL A N 1
ATOM 609 C CA . VAL A 1 86 ? -3.226 -8.233 4.617 1.00 97.12 86 VAL A CA 1
ATOM 610 C C . VAL A 1 86 ? -3.738 -8.200 3.179 1.00 97.12 86 VAL A C 1
ATOM 612 O O . VAL A 1 86 ? -2.981 -8.482 2.254 1.00 97.12 86 VAL A O 1
ATOM 615 N N . GLY A 1 87 ? -4.996 -7.791 2.984 1.00 96.62 87 GLY A N 1
ATOM 616 C CA . GLY A 1 87 ? -5.576 -7.593 1.655 1.00 96.62 87 GLY A CA 1
ATOM 617 C C . GLY A 1 87 ? -4.824 -6.532 0.855 1.00 96.62 87 GLY A C 1
ATOM 618 O O . GLY A 1 87 ? -4.539 -6.747 -0.318 1.00 96.62 87 GLY A O 1
ATOM 619 N N . TYR A 1 88 ? -4.416 -5.440 1.506 1.00 98.00 88 TYR A N 1
ATOM 620 C CA . TYR A 1 88 ? -3.616 -4.397 0.870 1.00 98.00 88 TYR A CA 1
ATOM 621 C C . TYR A 1 88 ? -2.245 -4.901 0.396 1.00 98.00 88 TYR A C 1
ATOM 623 O O . TYR A 1 88 ? -1.884 -4.693 -0.761 1.00 98.00 88 TYR A O 1
ATOM 631 N N . GLY A 1 89 ? -1.501 -5.599 1.260 1.00 97.69 89 GLY A N 1
ATOM 632 C CA . GLY A 1 89 ? -0.172 -6.120 0.935 1.00 97.69 89 GLY A CA 1
ATOM 633 C C . GLY A 1 89 ? -0.208 -7.245 -0.101 1.00 97.69 89 GLY A C 1
ATOM 634 O O . GLY A 1 89 ? 0.483 -7.168 -1.116 1.00 97.69 89 GLY A O 1
ATOM 635 N N . VAL A 1 90 ? -1.037 -8.271 0.123 1.00 97.81 90 VAL A N 1
ATOM 636 C CA . VAL A 1 90 ? -1.141 -9.444 -0.766 1.00 97.81 90 VAL A CA 1
ATOM 637 C C . VAL A 1 90 ? -1.830 -9.083 -2.081 1.00 97.81 90 VAL A C 1
ATOM 639 O O . VAL A 1 90 ? -1.342 -9.447 -3.147 1.00 97.81 90 VAL A O 1
ATOM 642 N N . GLY A 1 91 ?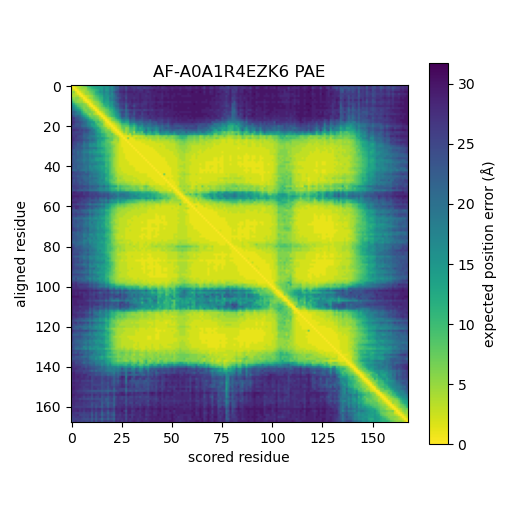 -2.935 -8.337 -2.027 1.00 96.94 91 GLY A N 1
ATOM 643 C CA . GLY A 1 91 ? -3.629 -7.863 -3.224 1.00 96.94 91 GLY A CA 1
ATOM 644 C C . GLY A 1 91 ? -2.767 -6.897 -4.033 1.00 96.94 91 GLY A C 1
ATOM 645 O O . GLY A 1 91 ? -2.723 -6.993 -5.255 1.00 96.94 91 GLY A O 1
ATOM 646 N N . GLY A 1 92 ? -2.013 -6.024 -3.361 1.00 96.75 92 GLY A N 1
ATOM 647 C CA . GLY A 1 92 ? -1.057 -5.130 -4.004 1.00 96.75 92 GLY A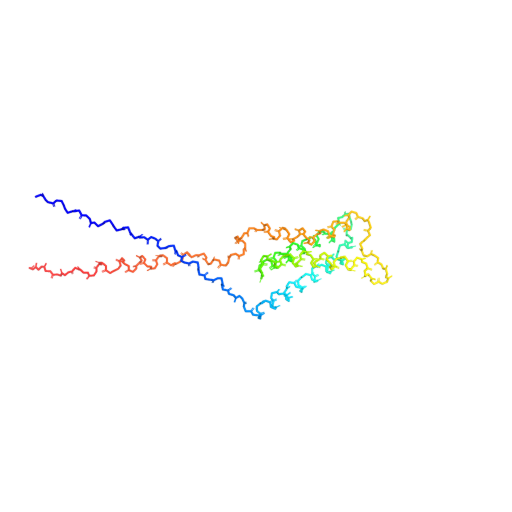 CA 1
ATOM 648 C C . GLY A 1 92 ? 0.039 -5.890 -4.739 1.00 96.75 92 GLY A C 1
ATOM 649 O O . GLY A 1 92 ? 0.287 -5.618 -5.910 1.00 96.75 92 GLY A O 1
ATOM 650 N N . LEU A 1 93 ? 0.637 -6.888 -4.082 1.00 96.12 93 LEU A N 1
ATOM 651 C CA . LEU A 1 93 ? 1.603 -7.788 -4.711 1.00 96.12 93 LEU A CA 1
ATOM 652 C C . LEU A 1 93 ? 0.996 -8.490 -5.933 1.00 96.12 93 LEU A C 1
ATOM 654 O O . LEU A 1 93 ? 1.619 -8.515 -6.989 1.00 96.12 93 LEU A O 1
ATOM 658 N N . ALA A 1 94 ? -0.231 -9.006 -5.822 1.00 95.56 94 ALA A N 1
ATOM 659 C CA . ALA A 1 94 ? -0.917 -9.653 -6.936 1.00 95.56 94 ALA A CA 1
ATOM 660 C C . ALA A 1 94 ? -1.137 -8.698 -8.123 1.00 95.56 94 ALA A C 1
ATOM 662 O O . ALA A 1 94 ? -0.895 -9.093 -9.258 1.00 95.56 94 ALA A O 1
ATOM 663 N N . VAL A 1 95 ? -1.531 -7.442 -7.881 1.00 94.00 95 VAL A N 1
ATOM 664 C CA . VAL A 1 95 ? -1.685 -6.425 -8.938 1.00 94.00 95 VAL A CA 1
ATOM 665 C C . VAL A 1 95 ? -0.341 -6.093 -9.591 1.00 94.00 95 VAL A C 1
ATOM 667 O O . VAL A 1 95 ? -0.265 -6.044 -10.817 1.00 94.00 95 V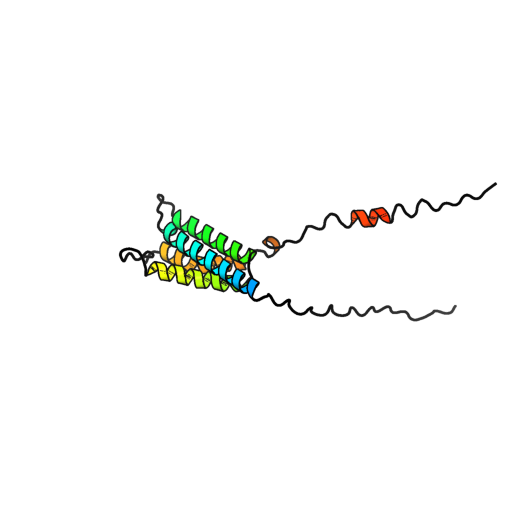AL A O 1
ATOM 670 N N . VAL A 1 96 ? 0.725 -5.909 -8.803 1.00 92.75 96 VAL A N 1
ATOM 671 C CA . VAL A 1 96 ? 2.076 -5.651 -9.335 1.00 92.75 96 VAL A CA 1
ATOM 672 C C . VAL A 1 96 ? 2.549 -6.819 -10.200 1.00 92.75 96 VAL A C 1
ATOM 674 O O . VAL A 1 96 ? 3.043 -6.601 -11.304 1.00 92.75 96 VAL A O 1
ATOM 677 N N . LEU A 1 97 ? 2.365 -8.060 -9.742 1.00 91.75 97 LEU A N 1
ATOM 678 C CA . LEU A 1 97 ? 2.715 -9.254 -10.512 1.00 91.75 97 LEU A CA 1
ATOM 679 C C . LEU A 1 97 ? 1.854 -9.387 -11.771 1.00 91.75 97 LEU A C 1
ATOM 681 O O . LEU A 1 97 ? 2.378 -9.681 -12.839 1.00 91.75 97 LEU A O 1
ATOM 685 N N . LEU A 1 98 ? 0.552 -9.116 -11.689 1.00 90.75 98 LEU A N 1
ATOM 686 C CA . LEU A 1 98 ? -0.329 -9.138 -12.854 1.00 90.75 98 LEU A CA 1
ATOM 687 C C . LEU A 1 98 ? 0.148 -8.144 -13.920 1.00 90.75 98 LEU A C 1
ATOM 689 O O . LEU A 1 98 ? 0.308 -8.512 -15.078 1.00 90.75 98 LEU A O 1
ATOM 693 N N . MET A 1 99 ? 0.441 -6.908 -13.516 1.00 85.81 99 MET A N 1
ATOM 694 C CA . MET A 1 99 ? 0.942 -5.863 -14.412 1.00 85.81 99 MET A CA 1
ATOM 695 C C . MET A 1 99 ? 2.372 -6.136 -14.897 1.00 85.81 99 MET A C 1
ATOM 697 O O . MET A 1 99 ? 2.731 -5.707 -15.986 1.00 85.81 99 MET A O 1
ATOM 701 N N . THR A 1 100 ? 3.179 -6.878 -14.132 1.00 80.44 100 THR A N 1
ATOM 702 C CA . THR A 1 100 ? 4.517 -7.327 -14.556 1.00 80.44 100 THR A CA 1
ATOM 703 C C . THR A 1 100 ? 4.435 -8.178 -15.820 1.00 80.44 100 THR A C 1
ATOM 705 O O . THR A 1 100 ? 5.222 -7.974 -16.742 1.00 80.44 100 THR A O 1
ATOM 708 N N . TYR A 1 101 ? 3.478 -9.108 -15.865 1.00 75.81 101 TYR A N 1
ATOM 709 C CA . TYR A 1 101 ? 3.320 -10.049 -16.977 1.00 75.81 101 TYR A CA 1
ATOM 710 C C . TYR A 1 101 ? 2.323 -9.581 -18.041 1.00 75.81 101 TYR A C 1
ATOM 712 O O . TYR A 1 101 ? 2.304 -10.134 -19.139 1.00 75.81 101 TYR A O 1
ATOM 720 N N . TRP A 1 102 ? 1.501 -8.574 -17.738 1.00 72.12 102 TRP A N 1
ATOM 721 C CA . TRP A 1 102 ? 0.437 -8.098 -18.617 1.00 72.12 102 TRP A CA 1
ATOM 722 C C . TRP A 1 102 ? 0.600 -6.607 -18.937 1.00 72.12 102 TRP A C 1
ATOM 724 O O . TRP A 1 102 ? -0.159 -5.757 -18.470 1.00 72.12 102 TRP A O 1
ATOM 734 N N . GLY A 1 103 ? 1.619 -6.291 -19.741 1.00 64.19 103 GLY A N 1
ATOM 735 C CA . GLY A 1 103 ? 1.866 -4.948 -20.264 1.00 64.19 103 GLY A CA 1
ATOM 736 C C . GLY A 1 103 ? 1.276 -4.714 -21.663 1.00 64.19 103 GLY A C 1
ATOM 737 O O . GLY A 1 103 ? 1.259 -5.635 -22.489 1.00 64.19 103 GLY A O 1
ATOM 738 N N . PRO A 1 104 ? 0.808 -3.491 -21.981 1.00 62.84 104 PRO A N 1
ATOM 739 C CA . PRO A 1 104 ? 0.427 -3.117 -23.342 1.00 62.84 104 PRO A CA 1
ATOM 740 C C . PRO A 1 104 ? 1.586 -3.362 -24.318 1.00 62.84 104 PRO A C 1
ATOM 742 O O . PRO A 1 104 ? 2.709 -2.933 -24.067 1.00 62.84 104 PRO A O 1
ATOM 745 N N . GLY A 1 105 ? 1.323 -4.052 -25.430 1.00 63.41 105 GLY A N 1
ATOM 746 C CA . GLY A 1 105 ? 2.339 -4.340 -26.452 1.00 63.41 105 GLY A CA 1
ATOM 747 C C . GLY A 1 105 ? 3.277 -5.514 -26.142 1.00 63.41 105 GLY A C 1
ATOM 748 O O . GLY A 1 105 ? 4.265 -5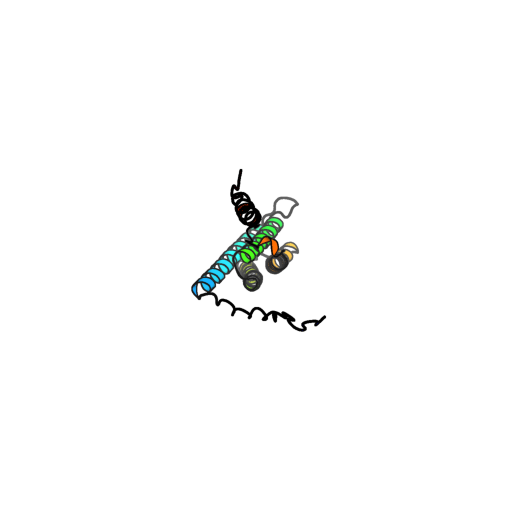.681 -26.848 1.00 63.41 105 GLY A O 1
ATOM 749 N N . GLY A 1 106 ? 2.985 -6.327 -25.118 1.00 62.31 106 GLY A N 1
ATOM 750 C CA . GLY A 1 106 ? 3.831 -7.466 -24.733 1.00 62.31 106 GLY A CA 1
ATOM 751 C C . GLY A 1 106 ? 5.090 -7.072 -23.951 1.00 62.31 106 GLY A C 1
ATOM 752 O O . GLY A 1 106 ? 5.957 -7.916 -23.739 1.00 62.31 106 GLY A O 1
ATOM 753 N N . ASP A 1 107 ? 5.189 -5.807 -23.524 1.00 63.66 107 ASP A N 1
ATOM 754 C CA . ASP A 1 107 ? 6.283 -5.309 -22.689 1.00 63.66 107 ASP A CA 1
ATOM 755 C C . ASP A 1 107 ? 6.186 -5.898 -21.275 1.00 63.66 107 ASP A C 1
ATOM 757 O O . ASP A 1 107 ? 5.127 -5.873 -20.639 1.00 63.66 107 ASP A O 1
ATOM 761 N N . VAL A 1 108 ? 7.307 -6.408 -20.770 1.00 60.50 108 VAL A N 1
ATOM 762 C CA . VAL A 1 108 ? 7.425 -6.848 -19.380 1.00 60.50 108 VAL A CA 1
ATOM 763 C C . VAL A 1 108 ? 7.753 -5.610 -18.558 1.00 60.50 108 VAL A C 1
ATOM 765 O O . VAL A 1 108 ? 8.893 -5.147 -18.535 1.00 60.50 108 VAL A O 1
ATOM 768 N N . LEU A 1 109 ? 6.749 -5.066 -17.865 1.0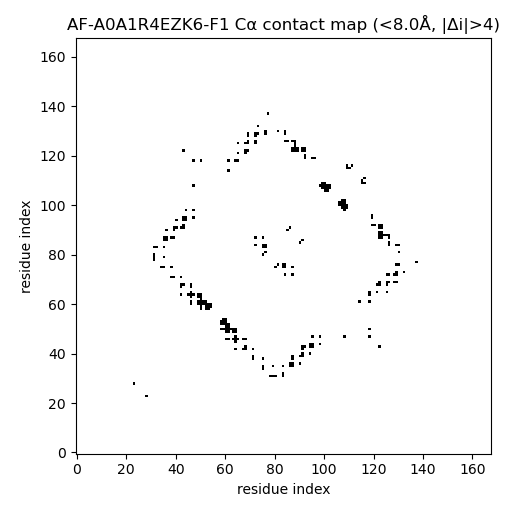0 61.81 109 LEU A N 1
ATOM 769 C CA . LEU A 1 109 ? 6.885 -3.818 -17.101 1.00 61.81 109 LEU A CA 1
ATOM 770 C C . LEU A 1 109 ? 7.938 -3.891 -15.983 1.00 61.81 109 LEU A C 1
ATOM 772 O O . LEU A 1 109 ? 8.395 -2.852 -15.515 1.00 61.81 109 LEU A O 1
ATOM 776 N N . VAL A 1 110 ? 8.321 -5.096 -15.557 1.00 58.97 110 VAL A N 1
ATOM 777 C CA . VAL A 1 110 ? 9.224 -5.351 -14.430 1.00 58.97 110 VAL A CA 1
ATOM 778 C C . VAL A 1 110 ? 10.303 -6.333 -14.898 1.00 58.97 110 VAL A C 1
ATOM 780 O O . VAL A 1 110 ? 10.165 -7.550 -14.809 1.00 58.97 110 VAL A O 1
ATOM 783 N N . THR A 1 111 ? 11.377 -5.790 -15.470 1.00 63.06 111 THR A N 1
ATOM 784 C CA . THR A 1 111 ? 12.549 -6.555 -15.932 1.00 63.06 111 THR A CA 1
ATOM 785 C C . THR A 1 111 ? 13.358 -7.102 -14.750 1.00 63.06 111 THR A C 1
ATOM 787 O O . THR A 1 111 ? 13.171 -6.669 -13.615 1.00 63.06 111 THR A O 1
ATOM 790 N N . SER A 1 112 ? 14.295 -8.032 -14.972 1.00 68.38 112 SER A N 1
ATOM 791 C CA . SER A 1 112 ? 15.178 -8.585 -13.927 1.00 68.38 112 SER A CA 1
ATOM 792 C C . SER A 1 112 ? 16.235 -7.574 -13.445 1.00 68.38 112 SER A C 1
ATOM 794 O O . SER A 1 112 ? 17.440 -7.797 -13.557 1.00 68.38 112 SER A O 1
ATOM 796 N N . SER A 1 113 ? 15.792 -6.426 -12.938 1.00 80.00 113 SER A N 1
ATOM 797 C CA . SER A 1 113 ? 16.636 -5.374 -12.383 1.00 80.00 113 SER A CA 1
ATOM 798 C C . SER A 1 113 ? 16.445 -5.272 -10.864 1.00 80.00 113 SER A C 1
ATOM 800 O O . SER A 1 113 ? 15.358 -5.555 -10.351 1.00 80.00 113 SER A O 1
ATOM 802 N N . PRO A 1 114 ? 17.456 -4.804 -10.111 1.00 84.50 114 PRO A N 1
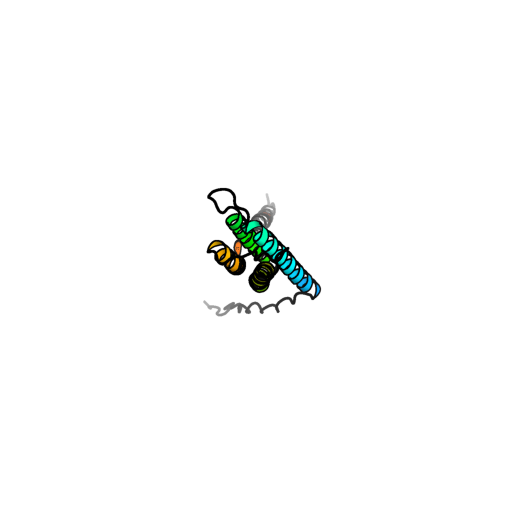ATOM 803 C CA . PRO A 1 114 ? 17.303 -4.558 -8.676 1.00 84.50 114 PRO A CA 1
ATOM 804 C C . PRO A 1 114 ? 16.152 -3.593 -8.345 1.00 84.50 114 PRO A C 1
ATOM 806 O O . PRO A 1 114 ? 15.460 -3.771 -7.345 1.00 84.50 114 PRO A O 1
ATOM 809 N N . ARG A 1 115 ? 15.903 -2.600 -9.213 1.00 83.31 115 ARG A N 1
ATOM 810 C CA . ARG A 1 115 ? 14.810 -1.618 -9.066 1.00 83.31 115 ARG A CA 1
ATOM 811 C C . ARG A 1 115 ? 13.436 -2.285 -9.138 1.00 83.31 115 ARG A C 1
ATOM 813 O O . ARG A 1 115 ? 12.568 -2.021 -8.312 1.00 83.31 115 ARG A O 1
ATOM 820 N N . ALA A 1 116 ? 13.272 -3.179 -10.102 1.00 83.62 116 ALA A N 1
ATOM 821 C CA . ALA A 1 116 ? 12.068 -3.966 -10.297 1.00 83.62 116 ALA A CA 1
ATOM 822 C C . ALA A 1 116 ? 11.803 -4.916 -9.113 1.00 83.62 116 ALA A C 1
ATOM 824 O O . ALA A 1 116 ? 10.684 -4.975 -8.607 1.00 83.62 116 ALA A O 1
ATOM 825 N N . MET A 1 117 ? 12.843 -5.580 -8.593 1.00 86.69 117 MET A N 1
ATOM 826 C CA . MET A 1 117 ? 12.725 -6.415 -7.388 1.00 86.69 117 MET A CA 1
ATOM 827 C C . MET A 1 117 ? 12.315 -5.608 -6.151 1.00 86.69 117 MET A C 1
ATOM 829 O O . MET A 1 117 ? 11.452 -6.043 -5.387 1.00 86.69 117 MET A O 1
ATOM 833 N N . LEU A 1 118 ? 12.885 -4.411 -5.970 1.00 91.00 118 LEU A N 1
ATOM 834 C CA . LEU A 1 118 ? 12.490 -3.507 -4.888 1.00 91.00 118 LEU A CA 1
ATOM 835 C C . LEU A 1 118 ? 11.008 -3.118 -5.000 1.00 91.00 118 LEU A C 1
ATOM 837 O O . LEU A 1 118 ? 10.289 -3.121 -3.998 1.00 91.00 118 LEU A O 1
ATOM 841 N N . TRP A 1 119 ? 10.534 -2.838 -6.217 1.00 92.69 119 TRP A N 1
ATOM 842 C CA . TRP A 1 119 ? 9.134 -2.495 -6.454 1.00 92.69 119 TRP A CA 1
ATOM 843 C C . TRP A 1 119 ? 8.175 -3.637 -6.093 1.00 92.69 119 TRP A C 1
ATOM 845 O O . TRP A 1 119 ? 7.205 -3.409 -5.371 1.00 92.69 119 TRP A O 1
ATOM 855 N N . ILE A 1 120 ? 8.475 -4.877 -6.499 1.00 92.00 120 ILE A N 1
ATOM 856 C CA . ILE A 1 120 ? 7.646 -6.057 -6.184 1.00 92.00 120 ILE A CA 1
ATOM 857 C C . ILE A 1 120 ? 7.404 -6.185 -4.674 1.00 92.00 120 ILE A C 1
ATOM 859 O O . ILE A 1 120 ? 6.283 -6.445 -4.234 1.00 92.00 120 ILE A O 1
ATOM 863 N N . LEU A 1 121 ? 8.439 -5.966 -3.861 1.00 94.38 121 LEU A N 1
ATOM 864 C CA . LEU A 1 121 ? 8.345 -6.097 -2.406 1.00 94.38 121 LEU A CA 1
ATOM 865 C C . LEU A 1 121 ? 7.737 -4.870 -1.715 1.00 94.38 121 LEU A C 1
ATOM 867 O O . LEU A 1 121 ? 7.442 -4.919 -0.521 1.00 94.38 121 LEU A O 1
ATOM 871 N N . THR A 1 122 ? 7.512 -3.773 -2.435 1.00 95.81 122 THR A N 1
ATOM 872 C CA . THR A 1 122 ? 7.097 -2.505 -1.828 1.00 95.81 122 THR A CA 1
ATOM 873 C C . THR A 1 122 ? 5.709 -2.588 -1.188 1.00 95.81 122 THR A C 1
ATOM 875 O O . THR A 1 122 ? 5.544 -2.116 -0.068 1.00 95.81 122 THR A O 1
ATOM 878 N N . MET A 1 123 ? 4.720 -3.228 -1.822 1.00 97.31 123 MET A N 1
ATOM 879 C CA . MET A 1 123 ? 3.359 -3.338 -1.261 1.00 97.31 123 MET A CA 1
ATOM 880 C C . MET A 1 123 ? 3.292 -4.113 0.073 1.00 97.31 123 MET A C 1
ATOM 882 O O . MET A 1 123 ? 2.722 -3.585 1.033 1.00 97.31 123 MET A O 1
ATOM 886 N N . PRO A 1 124 ? 3.873 -5.325 0.208 1.00 97.75 124 PRO A N 1
ATOM 887 C CA . PRO A 1 124 ? 3.887 -6.021 1.494 1.00 97.75 124 PRO A CA 1
ATOM 888 C C . PRO A 1 124 ? 4.718 -5.284 2.555 1.00 97.75 124 PRO A C 1
ATOM 890 O O . PRO A 1 124 ? 4.308 -5.236 3.716 1.00 97.75 124 PRO A O 1
ATOM 893 N N . LEU A 1 125 ? 5.833 -4.649 2.175 1.00 97.94 125 LEU A N 1
ATOM 894 C CA . LEU A 1 125 ? 6.622 -3.829 3.101 1.00 97.94 125 LEU A CA 1
ATOM 895 C C . LEU A 1 125 ? 5.845 -2.595 3.572 1.00 97.94 125 LEU A C 1
ATOM 897 O O . LEU A 1 125 ? 5.838 -2.297 4.763 1.00 97.94 125 LEU A O 1
ATOM 901 N N . ALA A 1 126 ? 5.131 -1.914 2.679 1.00 97.75 126 ALA A N 1
ATOM 902 C CA . ALA A 1 126 ? 4.275 -0.787 3.025 1.00 97.75 126 ALA A CA 1
ATOM 903 C C . ALA A 1 126 ? 3.141 -1.203 3.971 1.00 97.75 126 ALA A C 1
ATOM 905 O O . ALA A 1 126 ? 2.859 -0.490 4.932 1.00 97.75 126 ALA A O 1
ATOM 906 N N . ALA A 1 127 ? 2.536 -2.378 3.764 1.00 97.88 127 ALA A N 1
ATOM 907 C CA . ALA A 1 127 ? 1.558 -2.936 4.696 1.00 97.88 127 ALA A CA 1
ATOM 908 C C . ALA A 1 127 ? 2.172 -3.198 6.083 1.00 97.88 127 ALA A C 1
ATOM 910 O O . ALA A 1 127 ? 1.543 -2.894 7.097 1.00 97.88 127 ALA A O 1
ATOM 911 N N . ALA A 1 128 ? 3.407 -3.708 6.141 1.00 97.81 128 ALA A N 1
ATOM 912 C CA . ALA A 1 128 ? 4.131 -3.929 7.392 1.00 97.81 128 ALA A CA 1
ATOM 913 C C . ALA A 1 128 ? 4.487 -2.611 8.104 1.00 97.81 128 ALA A C 1
ATOM 915 O O . ALA A 1 128 ? 4.277 -2.493 9.310 1.00 97.81 128 ALA A O 1
ATOM 916 N N . VAL A 1 129 ? 4.950 -1.595 7.368 1.00 97.88 129 VAL A N 1
ATOM 917 C CA . VAL A 1 129 ? 5.202 -0.241 7.894 1.00 97.88 129 VAL A CA 1
ATOM 918 C C . VAL A 1 129 ? 3.911 0.365 8.432 1.00 97.88 129 VAL A C 1
ATOM 920 O O . VAL A 1 129 ? 3.867 0.837 9.569 1.00 97.88 129 VAL A O 1
ATOM 923 N N . ALA A 1 130 ? 2.834 0.290 7.650 1.00 96.81 130 ALA A N 1
ATOM 924 C CA . ALA A 1 130 ? 1.526 0.749 8.072 1.00 96.81 130 ALA A CA 1
ATOM 925 C C . ALA A 1 130 ? 1.070 0.001 9.320 1.00 96.81 130 ALA A C 1
ATOM 927 O O . ALA A 1 130 ? 0.571 0.651 10.220 1.00 96.81 130 ALA A O 1
ATOM 928 N N . TRP A 1 131 ? 1.285 -1.313 9.436 1.00 96.81 131 TRP A N 1
ATOM 929 C CA . TRP A 1 131 ? 0.982 -2.122 10.626 1.00 96.81 131 TRP A CA 1
ATOM 930 C C . TRP A 1 131 ? 1.860 -1.791 11.849 1.00 96.81 131 TRP A C 1
ATOM 932 O O . TRP A 1 131 ? 1.385 -1.853 12.987 1.00 96.81 131 TRP A O 1
ATOM 942 N N . ALA A 1 132 ? 3.101 -1.361 11.643 1.00 96.56 132 ALA A N 1
ATOM 943 C CA . ALA A 1 132 ? 4.005 -0.941 12.712 1.00 96.56 132 ALA A CA 1
ATOM 944 C C . ALA A 1 132 ? 3.760 0.502 13.189 1.00 96.56 132 ALA A C 1
ATOM 946 O O . ALA A 1 132 ? 4.216 0.872 14.271 1.00 96.56 132 ALA A O 1
ATOM 947 N N . ALA A 1 133 ? 3.022 1.314 12.422 1.00 93.94 133 ALA A N 1
ATOM 948 C CA . ALA A 1 133 ? 2.752 2.707 12.766 1.00 93.94 133 ALA A CA 1
ATOM 949 C C . ALA A 1 133 ? 2.142 2.862 14.184 1.00 93.94 133 ALA A C 1
ATOM 951 O O . ALA A 1 133 ? 1.313 2.039 14.603 1.00 93.94 133 ALA A O 1
ATOM 952 N N . PRO A 1 134 ? 2.503 3.912 14.946 1.00 92.19 134 PRO A N 1
ATOM 953 C CA . PRO A 1 134 ? 1.963 4.151 16.281 1.00 92.19 134 PRO A CA 1
ATOM 954 C C . PRO A 1 134 ? 0.433 4.212 16.293 1.00 92.19 134 PRO A C 1
ATOM 956 O O . PRO A 1 134 ? -0.193 4.883 15.476 1.00 92.19 134 PRO A O 1
ATOM 959 N N . ARG A 1 135 ? -0.202 3.537 17.261 1.00 87.06 135 ARG A N 1
ATOM 960 C CA . ARG A 1 135 ? -1.670 3.582 17.421 1.00 87.06 135 ARG A CA 1
ATOM 961 C C . ARG A 1 135 ? -2.192 4.989 17.732 1.00 87.06 135 ARG A C 1
ATOM 963 O O . ARG A 1 135 ? -3.341 5.276 17.425 1.00 87.06 135 ARG A O 1
ATOM 970 N N . SER A 1 136 ? -1.356 5.851 18.308 1.00 87.69 136 SER A N 1
ATOM 971 C CA . SER A 1 136 ? -1.696 7.242 18.619 1.00 87.69 136 SER A CA 1
ATOM 972 C C . SER A 1 136 ? -1.996 8.089 17.382 1.00 87.69 136 SER A C 1
ATOM 974 O O . SER A 1 136 ? -2.766 9.032 17.499 1.00 87.69 136 SER A O 1
ATOM 976 N N . TRP A 1 137 ? -1.455 7.746 16.208 1.00 88.88 137 TRP A N 1
ATOM 977 C CA . TRP A 1 137 ? -1.701 8.489 14.962 1.00 88.88 137 TRP A CA 1
ATOM 978 C C . TRP A 1 137 ? -3.131 8.341 14.433 1.00 88.88 137 TRP A C 1
ATOM 980 O O . TRP A 1 137 ? -3.568 9.153 13.630 1.00 88.88 137 TRP A O 1
ATOM 990 N N . PHE A 1 138 ? -3.850 7.309 14.880 1.00 85.19 138 PHE A N 1
ATOM 991 C CA . PHE A 1 138 ? -5.184 6.941 14.388 1.00 85.19 138 PHE A CA 1
ATOM 992 C C . PHE A 1 138 ? -6.262 7.079 15.471 1.00 85.19 138 PHE A C 1
ATOM 994 O O . PHE A 1 138 ? -7.335 6.498 15.366 1.00 85.19 138 PHE A O 1
ATOM 1001 N N . SER A 1 139 ? -5.938 7.741 16.581 1.00 82.38 139 SER A N 1
ATOM 1002 C CA . SER A 1 139 ? -6.813 7.832 17.743 1.00 82.38 139 SER A CA 1
ATOM 1003 C C . SER A 1 139 ? -7.606 9.134 17.701 1.00 82.38 139 SER A C 1
ATOM 1005 O O . SER A 1 139 ? -7.057 10.174 18.049 1.00 82.38 139 SER A O 1
ATOM 1007 N N . ASP A 1 140 ? -8.911 9.060 17.443 1.00 74.69 140 ASP A N 1
ATOM 1008 C CA . ASP A 1 140 ? -9.846 10.201 17.525 1.00 74.69 140 ASP A CA 1
ATOM 1009 C C . ASP A 1 140 ? -10.173 10.620 18.970 1.00 74.69 140 ASP A C 1
ATOM 1011 O O . ASP A 1 140 ? -11.240 11.158 19.260 1.00 74.69 140 ASP A O 1
ATOM 1015 N N . ARG A 1 141 ? -9.279 10.340 19.929 1.00 72.00 141 ARG A N 1
ATOM 1016 C CA . ARG A 1 141 ? -9.486 10.764 21.316 1.00 72.00 141 ARG A CA 1
ATOM 1017 C C . ARG A 1 141 ? -9.478 12.282 21.342 1.00 72.00 141 ARG A C 1
ATOM 1019 O O . ARG A 1 141 ? -8.416 12.897 21.270 1.00 72.00 141 ARG A O 1
ATOM 1026 N N . GLU A 1 142 ? -10.660 12.860 21.507 1.00 59.84 142 GLU A N 1
ATOM 1027 C CA . GLU A 1 142 ? -10.811 14.242 21.925 1.00 59.84 142 GLU A CA 1
ATOM 1028 C C . GLU A 1 142 ? -9.917 14.448 23.148 1.00 59.84 142 GLU A C 1
ATOM 1030 O O . GLU A 1 142 ? -10.069 13.780 24.175 1.00 59.84 142 GLU A O 1
ATOM 1035 N N . VAL A 1 143 ? -8.927 15.331 23.028 1.00 65.00 143 VAL A N 1
ATOM 1036 C CA . VAL A 1 143 ? -8.079 15.707 24.152 1.00 65.00 143 VAL A CA 1
ATOM 1037 C C . VAL A 1 143 ? -9.004 16.390 25.160 1.00 65.00 143 VAL A C 1
ATOM 1039 O O . VAL A 1 143 ? -9.356 17.557 25.007 1.00 65.00 143 VAL A O 1
ATOM 1042 N N . SER A 1 144 ? -9.481 15.639 26.154 1.00 60.62 144 SER A N 1
ATOM 1043 C CA . SER A 1 144 ? -10.526 16.043 27.095 1.00 60.62 144 SER A CA 1
ATOM 1044 C C . SER A 1 144 ? -10.002 17.080 28.097 1.00 60.62 144 SER A C 1
ATOM 1046 O O . SER A 1 144 ? -9.905 16.817 29.294 1.00 60.62 144 SER A O 1
ATOM 1048 N N . PHE A 1 145 ? -9.625 18.265 27.623 1.00 59.66 145 PHE A N 1
ATOM 1049 C CA . PHE A 1 145 ? -9.010 19.318 28.434 1.00 59.66 145 PHE A CA 1
ATOM 1050 C C . PHE A 1 145 ? -10.030 20.294 29.049 1.00 59.66 145 PHE A C 1
ATOM 1052 O O . PHE A 1 145 ? -9.638 21.221 29.751 1.00 59.66 145 PHE A O 1
ATOM 1059 N N . ARG A 1 146 ? -11.345 20.117 28.823 1.00 59.34 146 ARG A N 1
ATOM 1060 C CA . ARG A 1 146 ? -12.348 21.157 29.147 1.00 59.34 146 ARG A CA 1
ATOM 1061 C C . ARG A 1 146 ? -13.474 20.788 30.112 1.00 59.34 146 ARG A C 1
ATOM 1063 O O . ARG A 1 146 ? -14.276 21.656 30.428 1.00 59.34 146 ARG A O 1
ATOM 1070 N N . ARG A 1 147 ? -13.563 19.551 30.611 1.00 56.97 147 ARG A N 1
ATOM 1071 C CA . ARG A 1 147 ? -14.720 19.146 31.441 1.00 56.97 147 ARG A CA 1
ATOM 1072 C C . ARG A 1 147 ? -14.482 19.150 32.951 1.00 56.97 147 ARG A C 1
ATOM 1074 O O . ARG A 1 147 ? -15.445 19.094 33.701 1.00 56.97 147 ARG A O 1
ATOM 1081 N N . ARG A 1 148 ? -13.230 19.253 33.408 1.00 56.16 148 ARG A N 1
ATOM 1082 C CA . ARG A 1 148 ? -12.924 19.222 34.849 1.00 56.16 148 ARG A CA 1
ATOM 1083 C C . ARG A 1 148 ? -13.106 20.590 35.529 1.00 56.16 148 ARG A C 1
ATOM 1085 O O . ARG A 1 148 ? -13.618 20.651 36.631 1.00 56.16 148 ARG A O 1
ATOM 1092 N N . ARG A 1 149 ? -12.838 21.700 34.826 1.00 56.75 149 ARG A N 1
ATOM 1093 C CA . ARG A 1 149 ? -12.922 23.054 35.414 1.00 56.75 149 ARG A CA 1
ATOM 1094 C C . ARG A 1 149 ? -14.354 23.563 35.657 1.00 56.75 149 ARG A C 1
ATOM 1096 O O . ARG A 1 149 ? -14.547 24.410 36.513 1.00 56.75 149 ARG A O 1
ATOM 1103 N N . VAL A 1 150 ? -15.354 23.066 34.923 1.00 59.97 150 VAL A N 1
ATOM 1104 C CA . VAL A 1 150 ? -16.750 23.535 35.074 1.00 59.97 150 VAL A CA 1
ATOM 1105 C C . VAL A 1 150 ? -17.459 22.849 36.246 1.00 59.97 150 VAL A C 1
ATOM 1107 O O . VAL A 1 150 ? -18.288 23.474 36.898 1.00 59.97 150 VAL A O 1
ATOM 1110 N N . VAL A 1 151 ? -17.093 21.600 36.557 1.00 62.66 151 VAL A N 1
ATOM 1111 C CA . VAL A 1 151 ? -17.651 20.856 37.701 1.00 62.66 151 VAL A CA 1
ATOM 1112 C C . VAL A 1 151 ? -17.034 21.331 39.022 1.00 62.66 151 VAL A C 1
ATOM 1114 O O . VAL A 1 151 ? -17.737 21.428 40.020 1.00 62.66 151 VAL A O 1
ATOM 1117 N N . ASP A 1 152 ? -15.759 21.729 39.009 1.00 62.38 152 ASP A N 1
ATOM 1118 C CA . ASP A 1 152 ? -15.092 22.275 40.200 1.00 62.38 152 ASP A CA 1
ATOM 1119 C C . ASP A 1 152 ? -15.507 23.731 40.507 1.00 62.38 152 ASP A C 1
ATOM 1121 O O . ASP A 1 152 ? -15.373 24.183 41.639 1.00 62.38 152 ASP A O 1
ATOM 1125 N N . GLY A 1 153 ? -16.037 24.468 39.520 1.00 57.91 153 GLY A N 1
ATOM 1126 C CA . GLY A 1 153 ? -16.509 25.847 39.701 1.00 57.91 153 GLY A CA 1
ATOM 1127 C C . GLY A 1 153 ? -17.927 25.965 40.267 1.00 57.91 153 GLY A C 1
ATOM 1128 O O . GLY A 1 153 ? -18.237 26.955 40.914 1.00 57.91 153 GLY A O 1
ATOM 1129 N N . THR A 1 154 ? -18.783 24.957 40.074 1.00 57.94 154 THR A N 1
ATOM 1130 C CA . THR A 1 154 ? -20.172 24.980 40.581 1.00 57.94 154 THR A CA 1
ATOM 1131 C C . THR A 1 154 ? -20.277 24.555 42.045 1.00 57.94 154 THR A C 1
ATOM 1133 O O . THR A 1 154 ? -21.196 24.977 42.732 1.00 57.94 154 THR A O 1
ATOM 1136 N N . ALA A 1 155 ? -19.320 23.773 42.554 1.00 57.44 155 ALA A N 1
ATOM 1137 C CA . ALA A 1 155 ? -19.271 23.398 43.969 1.00 57.44 155 ALA A CA 1
ATOM 1138 C C . ALA A 1 155 ? -18.694 24.505 44.877 1.00 57.44 155 ALA A C 1
ATOM 1140 O O . ALA A 1 155 ? -18.884 24.455 46.090 1.00 57.44 155 ALA A O 1
ATOM 1141 N N . ALA A 1 156 ? -17.980 25.482 44.307 1.00 58.41 156 ALA A N 1
ATOM 1142 C CA . ALA A 1 156 ? -17.373 26.581 45.057 1.00 58.41 156 ALA A CA 1
ATOM 1143 C C . ALA A 1 156 ? -18.347 27.745 45.324 1.00 58.41 156 ALA A C 1
ATOM 1145 O O . ALA A 1 156 ? -18.213 28.397 46.355 1.00 58.41 156 ALA A O 1
ATOM 1146 N N . ASP A 1 157 ? -19.341 27.963 44.456 1.00 58.69 157 ASP A N 1
ATOM 1147 C CA . ASP A 1 157 ? -20.311 29.062 44.603 1.00 58.69 157 ASP A CA 1
ATOM 1148 C C . ASP A 1 157 ? -21.496 28.725 45.532 1.00 58.69 157 ASP A C 1
ATOM 1150 O O . ASP A 1 157 ? -22.105 29.630 46.096 1.00 58.69 157 ASP A O 1
ATOM 1154 N N . ASP A 1 158 ? -21.799 27.442 45.771 1.00 57.94 158 ASP A N 1
ATOM 1155 C CA . ASP A 1 158 ? -22.947 27.026 46.607 1.00 57.94 158 ASP A CA 1
ATOM 1156 C C . ASP A 1 158 ? -22.668 27.065 48.127 1.00 57.94 158 ASP A C 1
ATOM 1158 O O . ASP A 1 158 ? -23.567 26.852 48.941 1.00 57.94 158 ASP A O 1
ATOM 1162 N N . VAL A 1 159 ? -21.424 27.336 48.545 1.00 61.34 159 VAL A N 1
ATOM 1163 C CA . VAL A 1 159 ? -21.028 27.340 49.970 1.00 61.34 159 VAL A CA 1
ATOM 1164 C C . VAL A 1 159 ? -21.063 28.744 50.594 1.00 61.34 159 VAL A C 1
ATOM 1166 O O . VAL A 1 159 ? -21.115 28.855 51.819 1.00 61.34 159 VAL A O 1
ATOM 1169 N N . ASP A 1 160 ? -21.107 29.822 49.801 1.00 58.62 160 ASP A N 1
ATOM 1170 C CA . ASP A 1 160 ? -20.963 31.194 50.326 1.00 58.62 160 ASP A CA 1
ATOM 1171 C C . ASP A 1 160 ? -22.293 31.942 50.570 1.00 58.62 160 ASP A C 1
ATOM 1173 O O . ASP A 1 160 ? -22.316 32.998 51.198 1.00 58.62 160 ASP A O 1
ATOM 1177 N N . THR A 1 161 ? -23.447 31.392 50.170 1.00 63.06 161 THR A N 1
ATOM 1178 C CA . THR A 1 161 ? -24.754 32.059 50.371 1.00 63.06 161 THR A CA 1
ATOM 1179 C C . THR A 1 161 ? -25.492 31.662 51.654 1.00 63.06 161 THR A C 1
ATOM 1181 O O . THR A 1 161 ? -26.591 32.152 51.907 1.00 63.06 161 THR A O 1
ATOM 1184 N N . ALA A 1 162 ? -24.911 30.808 52.504 1.00 59.25 162 ALA A N 1
ATOM 1185 C CA . ALA A 1 162 ? -25.555 30.305 53.722 1.00 59.25 162 ALA A CA 1
ATOM 1186 C C . ALA A 1 162 ? -24.975 30.902 55.021 1.00 59.25 162 ALA A C 1
ATOM 1188 O O . ALA A 1 162 ? -24.654 30.170 55.959 1.00 59.25 162 ALA A O 1
ATOM 1189 N N . ARG A 1 163 ? -24.872 32.237 55.123 1.00 64.06 163 ARG A N 1
ATOM 1190 C CA . ARG A 1 163 ? -24.754 32.917 56.429 1.00 64.06 163 ARG A CA 1
ATOM 1191 C C . ARG A 1 163 ? -26.094 33.545 56.836 1.00 64.06 163 ARG A C 1
ATOM 1193 O O . ARG A 1 163 ? -26.448 34.600 56.312 1.00 64.06 163 ARG A O 1
ATOM 1200 N N . PRO A 1 164 ? -26.840 32.934 57.773 1.00 64.25 164 PRO A N 1
ATOM 1201 C CA . PRO A 1 164 ? -28.014 33.556 58.365 1.00 64.25 164 PRO A CA 1
ATOM 1202 C C . PRO A 1 164 ? -27.596 34.646 59.358 1.00 64.25 164 PRO A C 1
ATOM 1204 O O . PRO A 1 164 ? -26.710 34.452 60.192 1.00 64.25 164 PRO A O 1
ATOM 1207 N N . GLY A 1 165 ? -28.258 35.799 59.266 1.00 70.31 165 GLY A N 1
ATOM 1208 C CA . GLY A 1 165 ? -28.186 36.844 60.275 1.00 70.31 165 GLY A CA 1
ATOM 1209 C C . GLY A 1 165 ? -28.882 36.421 61.566 1.00 70.31 165 GLY A C 1
ATOM 1210 O O . GLY A 1 165 ? -30.031 35.996 61.543 1.00 70.31 165 GLY A O 1
ATOM 1211 N N . THR A 1 166 ? -28.181 36.600 62.680 1.00 68.62 166 THR A N 1
ATOM 1212 C CA . THR A 1 166 ? -28.689 36.734 64.056 1.00 68.62 166 THR A CA 1
ATOM 1213 C C . THR A 1 166 ? -27.549 37.392 64.837 1.00 68.62 166 THR A C 1
ATOM 1215 O O . THR A 1 166 ? -26.431 36.896 64.757 1.00 68.62 166 THR A O 1
ATOM 1218 N N . GLY A 1 167 ? -27.670 38.478 65.588 1.00 65.62 167 GLY A N 1
ATOM 1219 C CA . GLY A 1 167 ? -28.765 39.351 65.992 1.00 65.62 167 GLY A CA 1
ATOM 1220 C C . GLY A 1 167 ? -28.191 40.367 67.003 1.00 65.62 167 GLY A C 1
ATOM 1221 O O . GLY A 1 167 ? -27.002 40.283 67.322 1.00 65.62 167 GLY A O 1
ATOM 1222 N N . ALA A 1 168 ? -29.078 41.220 67.531 1.00 54.69 168 ALA A N 1
ATOM 1223 C CA . ALA A 1 168 ? -28.894 42.287 68.532 1.00 54.69 168 ALA A CA 1
ATOM 1224 C C . ALA A 1 168 ? -28.583 43.685 67.974 1.00 54.69 168 ALA A C 1
ATOM 1226 O O . ALA A 1 168 ? -27.458 43.918 67.485 1.00 54.69 168 ALA A O 1
#

Sequence (168 aa):
MERSPGRDGSRAHAPAGDAPPVRRGRGERILEVAVVVLVTVLVAGLGTVAHRLESGPVPLGILLGIVLAVSGGILVRALTSVRALVGYGVGGLAVVLLMTYWGPGGDVLVTSSPRAMLWILTMPLAAAVAWAAPRSWFSDREVSFRRRRVVDGTAADDVDTARPGTGA

Nearest PDB structures (foldseek):
  8xh6-assembly1_A  TM=3.957E-01  e=5.542E+00  human gammaherpesvirus 4
  8t4y-assembly1_A  TM=2.461E-01  e=9.532E+00  Homo sapiens

pLDDT: mean 80.62, std 15.8, range [46.09, 98.0]

Secondary structure (DSSP, 8-state):
------------------PPP----HHHHHHHHHHHHHHHHHHHHHHHHHTT--BTTB-HHHHHHHHHHHHHHHHHHHHS-TTHHHHHHHHHHHHHHHHHH--GGG--SS-SSHHHHHHHHHHHHHHHHHHHS-GGGG-------SSHHHHHHHHHHTTSS-------

Solvent-accessible surface area (backbone atoms only — not comparable to full-atom values): 10024 Å² total; per-residue (Å²): 143,81,86,85,80,85,80,84,78,76,71,74,76,69,75,79,70,82,72,74,79,82,76,78,52,73,67,59,54,51,51,43,52,50,51,42,52,51,50,24,52,52,40,30,50,52,24,63,57,35,46,70,43,76,60,78,96,48,62,50,14,45,53,52,24,48,52,44,30,34,50,47,26,40,50,44,50,65,77,40,54,76,70,50,39,54,54,33,11,55,49,15,33,51,49,42,54,50,42,26,76,59,29,84,92,77,42,59,72,51,55,104,42,74,69,38,55,53,54,58,51,35,31,45,49,15,22,50,52,34,69,66,49,67,70,76,82,68,52,86,69,72,80,82,82,73,68,66,67,63,62,62,53,58,67,60,63,72,70,75,79,78,76,81,91,83,84,137

Mean predicted aligned error: 13.34 Å